Protein AF-A0A2Z3HXK9-F1 (afdb_monomer_lite)

Sequence (168 aa):
MFNKDVFPFLAKKRVSDITETDIRFILKKIMKDRGTNRISVRIHKDIIQLFKWAEERQPWRKLLIGGNPAKVVDIRSIILSEYEDIYGISDRLLSDEEILELHNIYIKIITRQINDRQVMFKNCQEDAKSKRNCNNSLVLANGENGDWTPHDLRRTGATLMQNLKLTR

Secondary structure (DSSP, 8-state):
-HHHHTHHHHTTS-GGG--HHHHHHHHHHHHHHH--HHHHHHHHHHHHHHHHHHHHSTTGGGT-TT--GGGS--GGGTS-TT---SS-----PPPHHHHHHHHHHHHHHHHHHHHTT-GGGS--SS-TT--S----TT--GGGTT-PPPHHHHHHHHHHHHHHTT---

Foldseek 3Di:
DCVVQPCVQPVPDDLLPDALVSLLVSLLVCCVVPVDLQVSLVVLVVLQVVQVVLCVDPPSVVSQPVGRRSVPDDSCVRHDVPPPPSVPDDPDDDDPVNVVVVVVVVQVVVQVLQCQLCVVLDPDDDDPPDPDNRHPNVQDPVQPPHGDHPVNVVVVVVVVCVVVVVPD

Structure (mmCIF, N/CA/C/O backbone):
data_AF-A0A2Z3HXK9-F1
#
_entry.id   AF-A0A2Z3HXK9-F1
#
loop_
_atom_site.group_PDB
_atom_site.id
_atom_site.type_symbol
_atom_site.label_atom_id
_atom_site.label_alt_id
_atom_site.label_comp_id
_atom_site.label_asym_id
_atom_site.label_entity_id
_atom_site.label_seq_id
_atom_site.pdbx_PDB_ins_code
_atom_site.Cartn_x
_atom_site.Cartn_y
_atom_site.Cartn_z
_atom_site.occupancy
_atom_site.B_iso_or_equiv
_atom_site.auth_seq_id
_atom_site.auth_comp_id
_atom_site.auth_asym_id
_atom_site.auth_atom_id
_atom_site.pdbx_PDB_model_num
ATOM 1 N N . MET A 1 1 ? 1.622 -1.880 9.231 1.00 73.94 1 MET A N 1
ATOM 2 C CA . MET A 1 1 ? 0.878 -0.927 10.087 1.00 73.94 1 MET A CA 1
ATOM 3 C C . MET A 1 1 ? -0.098 -1.681 10.987 1.00 73.94 1 MET A C 1
ATOM 5 O O . MET A 1 1 ? 0.169 -1.765 12.172 1.00 73.94 1 MET A O 1
ATOM 9 N N . PHE A 1 2 ? -1.107 -2.379 10.449 1.00 83.56 2 PHE A N 1
ATOM 10 C CA . PHE A 1 2 ? -2.091 -3.134 11.253 1.00 83.56 2 PHE A CA 1
ATOM 11 C C . PHE A 1 2 ? -1.502 -4.148 12.244 1.00 83.56 2 PHE A C 1
ATOM 13 O O . PHE A 1 2 ? -1.841 -4.090 13.421 1.00 83.56 2 PHE A O 1
ATOM 20 N N . ASN A 1 3 ? -0.568 -5.006 11.814 1.00 88.38 3 ASN A N 1
ATOM 21 C CA . ASN A 1 3 ? 0.087 -5.978 12.707 1.00 88.38 3 ASN A CA 1
ATOM 22 C C . ASN A 1 3 ? 0.775 -5.334 13.918 1.00 88.38 3 ASN A C 1
ATOM 24 O O . ASN A 1 3 ? 0.853 -5.947 14.975 1.00 88.38 3 ASN A O 1
ATOM 28 N N . LYS A 1 4 ? 1.294 -4.114 13.754 1.00 85.94 4 LYS A N 1
ATOM 29 C CA . LYS A 1 4 ? 2.039 -3.410 14.800 1.00 85.94 4 LYS A CA 1
ATOM 30 C C . LYS A 1 4 ? 1.129 -2.541 15.667 1.00 85.94 4 LYS A C 1
ATOM 32 O O . LYS A 1 4 ? 1.363 -2.438 16.862 1.00 85.94 4 LYS A O 1
ATOM 37 N N . ASP A 1 5 ? 0.119 -1.923 15.060 1.00 85.44 5 ASP A N 1
ATOM 38 C CA . ASP A 1 5 ? -0.616 -0.814 15.672 1.00 85.44 5 ASP A CA 1
ATOM 39 C C . ASP A 1 5 ? -2.077 -1.150 16.004 1.00 85.44 5 ASP A C 1
ATOM 41 O O . ASP A 1 5 ? -2.628 -0.593 16.945 1.00 85.44 5 ASP A O 1
ATOM 45 N N . VAL A 1 6 ? -2.710 -2.071 15.271 1.00 86.94 6 VAL A N 1
ATOM 46 C CA . VAL A 1 6 ? -4.154 -2.351 15.381 1.00 86.94 6 VAL A CA 1
ATOM 47 C C . VAL A 1 6 ? -4.415 -3.724 16.003 1.00 86.94 6 VAL A C 1
ATOM 49 O O . VAL A 1 6 ? -5.127 -3.842 17.000 1.00 86.94 6 VAL A O 1
ATOM 52 N N . PHE A 1 7 ? -3.815 -4.779 15.450 1.00 89.62 7 PHE A N 1
ATOM 53 C CA . PHE A 1 7 ? -4.054 -6.154 15.896 1.00 89.62 7 PHE A CA 1
ATOM 54 C C . PHE A 1 7 ? -3.631 -6.453 17.335 1.00 89.62 7 PHE A C 1
ATOM 56 O O . PHE A 1 7 ? -4.377 -7.180 17.989 1.00 89.62 7 PHE A O 1
ATOM 63 N N . PRO A 1 8 ? -2.550 -5.876 17.896 1.00 90.06 8 PRO A N 1
ATOM 64 C CA . PRO A 1 8 ? -2.214 -6.106 19.301 1.00 90.06 8 PRO A CA 1
ATOM 65 C C . PRO A 1 8 ? -3.340 -5.741 20.282 1.00 90.06 8 PRO A C 1
ATOM 67 O O . PRO A 1 8 ? -3.366 -6.267 21.393 1.00 90.06 8 PRO A O 1
ATOM 70 N N . PHE A 1 9 ? -4.281 -4.881 19.871 1.00 84.69 9 PHE A N 1
ATOM 71 C CA . PHE A 1 9 ? -5.406 -4.432 20.693 1.00 84.69 9 PHE A CA 1
ATOM 72 C C . PHE A 1 9 ? -6.735 -5.067 20.276 1.00 84.69 9 PHE A C 1
ATOM 74 O O . PHE A 1 9 ? -7.485 -5.526 21.134 1.00 84.69 9 PHE A O 1
ATOM 81 N N . LEU A 1 10 ? -7.029 -5.129 18.971 1.00 84.62 10 LEU A N 1
ATOM 82 C CA . LEU A 1 10 ? -8.330 -5.612 18.489 1.00 84.62 10 LEU A CA 1
ATOM 83 C C . LEU A 1 10 ? -8.405 -7.128 18.302 1.00 84.62 10 LEU A C 1
ATOM 85 O O . LEU A 1 10 ? -9.501 -7.670 18.358 1.00 84.62 10 LEU A O 1
ATOM 89 N N . ALA A 1 11 ? -7.285 -7.836 18.114 1.00 84.31 11 ALA A N 1
ATOM 90 C CA . ALA A 1 11 ? -7.325 -9.254 17.730 1.00 84.31 11 ALA A CA 1
ATOM 91 C C . ALA A 1 11 ? -7.956 -10.174 18.788 1.00 84.31 11 ALA A C 1
ATOM 93 O O . ALA A 1 11 ? -8.377 -11.281 18.466 1.00 84.31 11 ALA A O 1
ATOM 94 N N . LYS A 1 12 ? -8.026 -9.729 20.049 1.00 86.88 12 LYS A N 1
ATOM 95 C CA . LYS A 1 12 ? -8.648 -10.483 21.148 1.00 86.88 12 LYS A CA 1
ATOM 96 C C . LYS A 1 12 ? -10.136 -10.174 21.336 1.00 86.88 12 LYS A C 1
ATOM 98 O O . LYS A 1 12 ? -10.790 -10.854 22.121 1.00 86.88 12 LYS A O 1
ATOM 103 N N . LYS A 1 13 ? -10.665 -9.153 20.658 1.00 89.12 13 LYS A N 1
ATOM 104 C CA . LYS A 1 13 ? -12.071 -8.753 20.751 1.00 89.12 13 LYS A CA 1
ATOM 105 C C . LYS A 1 13 ? -12.872 -9.344 19.600 1.00 89.12 13 LYS A C 1
ATOM 107 O O . LYS A 1 13 ? -12.392 -9.435 18.471 1.00 89.12 13 LYS A O 1
ATOM 112 N N . ARG A 1 14 ? -14.117 -9.729 19.882 1.00 88.38 14 ARG A N 1
ATOM 113 C CA . ARG A 1 14 ? -15.062 -10.095 18.825 1.00 88.38 14 ARG A CA 1
ATOM 114 C C . ARG A 1 14 ? -15.423 -8.847 18.036 1.00 88.38 14 ARG A C 1
ATOM 116 O O . ARG A 1 14 ? -15.531 -7.768 18.606 1.00 88.38 14 ARG A O 1
ATOM 123 N N . VAL A 1 15 ? -15.667 -9.014 16.740 1.00 87.75 15 VAL A N 1
ATOM 124 C CA . VAL A 1 15 ? -16.023 -7.908 15.835 1.00 87.75 15 VAL A CA 1
ATOM 125 C C . VAL A 1 15 ? -17.269 -7.147 16.311 1.00 87.75 15 VAL A C 1
ATOM 127 O O . VAL A 1 15 ? -17.314 -5.932 16.166 1.00 87.75 15 VAL A O 1
ATOM 130 N N . SER A 1 16 ? -18.235 -7.841 16.926 1.00 88.06 16 SER A N 1
ATOM 131 C CA . SER A 1 16 ? -19.451 -7.251 17.512 1.00 88.06 16 SER A CA 1
ATOM 132 C C . SER A 1 16 ? -19.192 -6.328 18.701 1.00 88.06 16 SER A C 1
ATOM 134 O O . SER A 1 16 ? -20.001 -5.451 18.980 1.00 88.06 16 SER A O 1
ATOM 136 N N . ASP A 1 17 ? -18.076 -6.531 19.401 1.00 90.50 17 ASP A N 1
ATOM 137 C CA . ASP A 1 17 ? -17.788 -5.883 20.683 1.00 90.50 17 ASP A CA 1
ATOM 138 C C . ASP A 1 17 ? -16.798 -4.720 20.510 1.00 90.50 17 ASP A C 1
ATOM 140 O O . ASP A 1 17 ? -16.367 -4.107 21.488 1.00 90.50 17 ASP A O 1
ATOM 144 N N . ILE A 1 18 ? -16.381 -4.440 19.269 1.00 91.75 18 ILE A N 1
ATOM 145 C CA . ILE A 1 18 ? -15.465 -3.343 18.966 1.00 91.75 18 ILE A CA 1
ATOM 146 C C . ILE A 1 18 ? -16.254 -2.041 18.972 1.00 91.75 18 ILE A C 1
ATOM 148 O O . ILE A 1 18 ? -17.186 -1.850 18.193 1.00 91.75 18 ILE A O 1
ATOM 152 N N . THR A 1 19 ? -15.833 -1.125 19.836 1.00 92.56 19 THR A N 1
ATOM 153 C CA . THR A 1 19 ? -16.496 0.164 20.032 1.00 92.56 19 THR A CA 1
ATOM 154 C C . THR A 1 19 ? -15.669 1.318 19.478 1.00 92.56 19 THR A C 1
ATOM 156 O O . THR A 1 19 ? -14.466 1.207 19.234 1.00 92.56 19 THR A O 1
ATOM 159 N N . GLU A 1 20 ? -16.308 2.475 19.332 1.00 92.56 20 GLU A N 1
ATOM 160 C CA . GLU A 1 20 ? -15.639 3.734 18.999 1.00 92.56 20 GLU A CA 1
ATOM 161 C C . GLU A 1 20 ? -14.488 4.055 19.974 1.00 92.56 20 GLU A C 1
ATOM 163 O O . GLU A 1 20 ? -13.416 4.511 19.567 1.00 92.56 20 GLU A O 1
ATOM 168 N N . THR A 1 21 ? -14.677 3.769 21.265 1.00 93.12 21 THR A N 1
ATOM 169 C CA . THR A 1 21 ? -13.677 3.992 22.318 1.00 93.12 21 THR A CA 1
ATOM 170 C C . THR A 1 21 ? -12.406 3.184 22.079 1.00 93.12 21 THR A C 1
ATOM 172 O O . THR A 1 21 ? -11.306 3.705 22.270 1.00 93.12 21 THR A O 1
ATOM 175 N N . ASP A 1 22 ? -12.539 1.946 21.598 1.00 92.69 22 ASP A N 1
ATOM 176 C CA . ASP A 1 22 ? -11.397 1.089 21.263 1.00 92.69 22 ASP A CA 1
ATOM 177 C C . ASP A 1 22 ? -10.578 1.675 20.110 1.00 92.69 22 ASP A C 1
ATOM 179 O O . ASP A 1 22 ? -9.347 1.726 20.159 1.00 92.69 22 ASP A O 1
ATOM 183 N N . ILE A 1 23 ? -11.267 2.178 19.085 1.00 93.38 23 ILE A N 1
ATOM 184 C CA . ILE A 1 23 ? -10.634 2.789 17.914 1.00 93.38 23 ILE A CA 1
ATOM 185 C C . ILE A 1 23 ? -9.946 4.097 18.313 1.00 93.38 23 ILE A C 1
ATOM 187 O O . ILE A 1 23 ? -8.782 4.315 17.970 1.00 93.38 23 ILE A O 1
ATOM 191 N N . ARG A 1 24 ? -10.615 4.942 19.108 1.00 94.25 24 ARG A N 1
ATOM 192 C CA . ARG A 1 24 ? -10.032 6.175 19.654 1.00 94.25 24 ARG A CA 1
ATOM 193 C C . ARG A 1 24 ? -8.787 5.883 20.493 1.00 94.25 24 ARG A C 1
ATOM 195 O O . ARG A 1 24 ? -7.806 6.616 20.379 1.00 94.25 24 ARG A O 1
ATOM 202 N N . PHE A 1 25 ? -8.799 4.829 21.309 1.00 93.19 25 PHE A N 1
ATOM 203 C CA . PHE A 1 25 ? -7.643 4.423 22.111 1.00 93.19 25 PHE A CA 1
ATOM 204 C C . PHE A 1 25 ? -6.433 4.078 21.235 1.00 93.19 25 PHE A C 1
ATOM 206 O O . PHE A 1 25 ? -5.337 4.584 21.479 1.00 93.19 25 PHE A O 1
ATOM 213 N N . ILE A 1 26 ? -6.634 3.281 20.182 1.00 92.00 26 ILE A N 1
ATOM 214 C CA . ILE A 1 26 ? -5.570 2.894 19.243 1.00 92.00 26 ILE A CA 1
ATOM 215 C C . ILE A 1 26 ? -4.968 4.127 18.566 1.00 92.00 26 ILE A C 1
ATOM 217 O O . ILE A 1 26 ? -3.750 4.294 18.560 1.00 92.00 26 ILE A O 1
ATOM 221 N N . LEU A 1 27 ? -5.812 5.021 18.048 1.00 92.00 27 LEU A N 1
ATOM 222 C CA . LEU A 1 27 ? -5.364 6.232 17.357 1.00 92.00 27 LEU A CA 1
ATOM 223 C C . LEU A 1 27 ? -4.606 7.182 18.295 1.00 92.00 27 LEU A C 1
ATOM 225 O O . LEU A 1 27 ? -3.521 7.644 17.946 1.00 92.00 27 LEU A O 1
ATOM 229 N N . LYS A 1 28 ? -5.109 7.410 19.516 1.00 91.19 28 LYS A N 1
ATOM 230 C CA . LYS A 1 28 ? -4.404 8.207 20.536 1.00 91.19 28 LYS A CA 1
ATOM 231 C C . LYS A 1 28 ? -3.061 7.591 20.919 1.00 91.19 28 LYS A C 1
ATOM 233 O O . LYS A 1 28 ? -2.087 8.315 21.104 1.00 91.19 28 LYS A O 1
ATOM 238 N N . LYS A 1 29 ? -2.987 6.263 21.014 1.00 90.31 29 LYS A N 1
ATOM 239 C CA . LYS A 1 29 ? -1.737 5.565 21.315 1.00 90.31 29 LYS A CA 1
ATOM 240 C C . LYS A 1 29 ? -0.715 5.716 20.192 1.00 90.31 29 LYS A C 1
ATOM 242 O O . LYS A 1 29 ? 0.430 6.034 20.474 1.00 90.31 29 LYS A O 1
ATOM 247 N N . ILE A 1 30 ? -1.124 5.570 18.932 1.00 88.62 30 ILE A N 1
ATOM 248 C CA . ILE A 1 30 ? -0.244 5.817 17.777 1.00 88.62 30 ILE A CA 1
ATOM 249 C C . ILE A 1 30 ? 0.297 7.247 17.815 1.00 88.62 30 ILE A C 1
ATOM 251 O O . ILE A 1 30 ? 1.487 7.458 17.570 1.00 88.62 30 ILE A O 1
ATOM 255 N N . MET A 1 31 ? -0.556 8.215 18.164 1.00 87.38 31 MET A N 1
ATOM 256 C CA . MET A 1 31 ? -0.121 9.599 18.305 1.00 87.38 31 MET A CA 1
ATOM 257 C C . MET A 1 31 ? 0.891 9.780 19.428 1.00 87.38 31 MET A C 1
ATOM 259 O O . MET A 1 31 ? 1.917 10.416 19.210 1.00 87.38 31 MET A O 1
ATOM 263 N N . LYS A 1 32 ? 0.655 9.167 20.588 1.00 86.56 32 LYS A N 1
ATOM 264 C CA . LYS A 1 32 ? 1.575 9.220 21.726 1.00 86.56 32 LYS A CA 1
ATOM 265 C C . LYS A 1 32 ? 2.916 8.537 21.441 1.00 86.56 32 LYS A C 1
ATOM 267 O O . LYS A 1 32 ? 3.956 9.082 21.785 1.00 86.56 32 LYS A O 1
ATOM 272 N N . ASP A 1 33 ? 2.894 7.360 20.821 1.00 85.88 33 ASP A N 1
ATOM 273 C CA . ASP A 1 33 ? 4.081 6.517 20.659 1.00 85.88 33 ASP A CA 1
ATOM 274 C C . ASP A 1 33 ? 4.959 6.958 19.475 1.00 85.88 33 ASP A C 1
ATOM 276 O O . ASP A 1 33 ? 6.158 6.682 19.464 1.00 85.88 33 ASP A O 1
ATOM 280 N N . ARG A 1 34 ? 4.379 7.596 18.445 1.00 81.00 34 ARG A N 1
ATOM 281 C CA . ARG A 1 34 ? 5.096 7.945 17.201 1.00 81.00 34 ARG A CA 1
ATOM 282 C C . ARG A 1 34 ? 4.993 9.403 16.766 1.00 81.00 34 ARG A C 1
ATOM 284 O O . ARG A 1 34 ? 5.713 9.791 15.851 1.00 81.00 34 ARG A O 1
ATOM 291 N N . GLY A 1 35 ? 4.060 10.182 17.309 1.00 76.25 35 GLY A N 1
ATOM 292 C CA . GLY A 1 35 ? 3.876 11.592 16.946 1.00 76.25 35 GLY A CA 1
ATOM 293 C C . GLY A 1 35 ? 3.490 11.853 15.484 1.00 76.25 35 GLY A C 1
ATOM 294 O O . GLY A 1 35 ? 3.582 12.983 15.025 1.00 76.25 35 GLY A O 1
ATOM 295 N N . THR A 1 36 ? 3.076 10.840 14.710 1.00 80.44 36 THR A N 1
ATOM 296 C CA . THR A 1 36 ? 2.824 11.007 13.266 1.00 80.44 36 THR A CA 1
ATOM 297 C C . THR A 1 36 ? 1.332 11.109 12.925 1.00 80.44 36 THR A C 1
ATOM 299 O O . THR A 1 36 ? 0.654 10.085 12.803 1.00 80.44 36 THR A O 1
ATOM 302 N N . ASN A 1 37 ? 0.831 12.325 12.671 1.00 85.12 37 ASN A N 1
ATOM 303 C CA . ASN A 1 37 ? -0.574 12.569 12.294 1.00 85.12 37 ASN A CA 1
ATOM 304 C C . ASN A 1 37 ? -0.990 11.772 11.044 1.00 85.12 37 ASN A C 1
ATOM 306 O O . ASN A 1 37 ? -2.034 11.120 11.032 1.00 85.12 37 ASN A O 1
ATOM 310 N N . ARG A 1 38 ? -0.120 11.718 10.024 1.00 83.06 38 ARG A N 1
ATOM 311 C CA . ARG A 1 38 ? -0.368 10.985 8.769 1.00 83.06 38 ARG A CA 1
ATOM 312 C C . ARG A 1 38 ? -0.655 9.498 8.981 1.00 83.06 38 ARG A C 1
ATOM 314 O O . ARG A 1 38 ? -1.495 8.923 8.289 1.00 83.06 38 ARG A O 1
ATOM 321 N N . ILE A 1 39 ? 0.052 8.865 9.919 1.00 86.38 39 ILE A N 1
ATOM 322 C CA . ILE A 1 39 ? -0.130 7.440 10.223 1.00 86.38 39 ILE A CA 1
ATOM 323 C C . ILE A 1 39 ? -1.491 7.228 10.882 1.00 86.38 39 ILE A C 1
ATOM 325 O O . ILE A 1 39 ? -2.215 6.323 10.472 1.00 86.38 39 ILE A O 1
ATOM 329 N N . SER A 1 40 ? -1.860 8.075 11.844 1.00 88.31 40 SER A N 1
ATOM 330 C CA . SER A 1 40 ? -3.158 8.012 12.523 1.00 88.31 40 SER A CA 1
ATOM 331 C C . SER A 1 40 ? -4.319 8.214 11.550 1.00 88.31 40 SER A C 1
ATOM 333 O O . SER A 1 40 ? -5.250 7.412 11.541 1.00 88.31 40 SER A O 1
ATOM 335 N N . VAL A 1 41 ? -4.229 9.207 10.658 1.00 88.88 41 VAL A N 1
ATOM 336 C CA . VAL A 1 41 ? -5.233 9.448 9.607 1.00 88.88 41 VAL A CA 1
ATOM 337 C C . VAL A 1 41 ? -5.343 8.254 8.657 1.00 88.88 41 VAL A C 1
ATOM 339 O O . VAL A 1 41 ? -6.449 7.821 8.334 1.00 88.88 41 VAL A O 1
ATOM 342 N N . ARG A 1 42 ? -4.212 7.684 8.219 1.00 89.56 42 ARG A N 1
ATOM 343 C CA . ARG A 1 42 ? -4.214 6.508 7.339 1.00 89.56 42 ARG A CA 1
ATOM 344 C C . ARG A 1 42 ? -4.815 5.285 8.033 1.00 89.56 42 ARG A C 1
ATOM 346 O O . ARG A 1 42 ? -5.687 4.654 7.452 1.00 89.56 42 ARG A O 1
ATOM 353 N N . ILE A 1 43 ? -4.411 4.985 9.272 1.00 91.06 43 ILE A N 1
ATOM 354 C CA . ILE A 1 43 ? -4.985 3.870 10.043 1.00 91.06 43 ILE A CA 1
ATOM 355 C C . ILE A 1 43 ? -6.488 4.059 10.216 1.00 91.06 43 ILE A C 1
ATOM 357 O O . ILE A 1 43 ? -7.237 3.109 10.022 1.00 91.06 43 ILE A O 1
ATOM 361 N N . HIS A 1 44 ? -6.949 5.262 10.556 1.00 92.50 44 HIS A N 1
ATOM 362 C CA . HIS A 1 44 ? -8.378 5.526 10.712 1.00 92.50 44 HIS A CA 1
ATOM 363 C C . HIS A 1 44 ? -9.152 5.262 9.416 1.00 92.50 44 HIS A C 1
ATOM 365 O O . HIS A 1 44 ? -10.140 4.528 9.447 1.00 92.50 44 HIS A O 1
ATOM 371 N N . LYS A 1 45 ? -8.655 5.754 8.271 1.00 91.88 45 LYS A N 1
ATOM 372 C CA . LYS A 1 45 ? -9.226 5.466 6.942 1.00 91.88 45 LYS A CA 1
ATOM 373 C C . LYS A 1 45 ? -9.252 3.965 6.638 1.00 91.88 45 LYS A C 1
ATOM 375 O O . LYS A 1 45 ? -10.279 3.452 6.197 1.00 91.88 45 LYS A O 1
ATOM 380 N N . ASP A 1 46 ? -8.167 3.252 6.922 1.00 92.94 46 ASP A N 1
ATOM 381 C CA . ASP A 1 46 ? -8.085 1.809 6.697 1.00 92.94 46 ASP A CA 1
ATOM 382 C C . ASP A 1 46 ? -9.059 1.029 7.602 1.00 92.94 46 ASP A C 1
ATOM 384 O O . ASP A 1 46 ? -9.696 0.080 7.148 1.00 92.94 46 ASP A O 1
ATOM 388 N N . ILE A 1 47 ? -9.222 1.431 8.870 1.00 93.56 47 ILE A N 1
ATOM 389 C CA . ILE A 1 47 ? -10.190 0.823 9.799 1.00 93.56 47 ILE A CA 1
ATOM 390 C C . ILE A 1 47 ? -11.623 1.091 9.313 1.00 93.56 47 ILE A C 1
ATOM 392 O O . ILE A 1 47 ? -12.438 0.168 9.301 1.00 93.56 47 ILE A O 1
ATOM 396 N N . ILE A 1 48 ? -11.935 2.309 8.851 1.00 94.25 48 ILE A N 1
ATOM 397 C CA . ILE A 1 48 ? -13.236 2.608 8.230 1.00 94.25 48 ILE A CA 1
ATOM 398 C C . ILE A 1 48 ? -13.479 1.668 7.052 1.00 94.25 48 ILE A C 1
ATOM 400 O O . ILE A 1 48 ? -14.552 1.069 6.970 1.00 94.25 48 ILE A O 1
ATOM 404 N N . GLN A 1 49 ? -12.497 1.512 6.165 1.00 93.56 49 GLN A N 1
ATOM 405 C CA . GLN A 1 49 ? -12.619 0.657 4.990 1.00 93.56 49 GLN A CA 1
ATOM 406 C C . GLN A 1 49 ? -12.788 -0.823 5.367 1.00 93.56 49 GLN A C 1
ATOM 408 O O . GLN A 1 49 ? -13.609 -1.516 4.764 1.00 93.56 49 GLN A O 1
ATOM 413 N N . LEU A 1 50 ? -12.071 -1.296 6.390 1.00 92.69 50 LEU A N 1
ATOM 414 C CA . LEU A 1 50 ? -12.190 -2.652 6.926 1.00 92.69 50 LEU A CA 1
ATOM 415 C C . LEU A 1 50 ? -13.615 -2.937 7.417 1.00 92.69 50 LEU A C 1
ATOM 417 O O . LEU A 1 50 ? -14.232 -3.919 7.004 1.00 92.69 50 LEU A O 1
ATOM 421 N N . PHE A 1 51 ? -14.160 -2.068 8.268 1.00 93.19 51 PHE A N 1
ATOM 422 C CA . PHE A 1 51 ? -15.514 -2.250 8.786 1.00 93.19 51 PHE A CA 1
ATOM 423 C C . PHE A 1 51 ? -16.581 -2.013 7.717 1.00 93.19 51 PHE A C 1
ATOM 425 O O . PHE A 1 51 ? -17.595 -2.698 7.734 1.00 93.19 51 PHE A O 1
ATOM 432 N N . LYS A 1 52 ? -16.347 -1.130 6.737 1.00 93.88 52 LYS A N 1
ATOM 433 C CA . LYS A 1 52 ? -17.233 -0.980 5.572 1.00 93.88 52 LYS A CA 1
ATOM 434 C C . LYS A 1 52 ? -17.331 -2.287 4.782 1.00 93.88 52 LYS A C 1
ATOM 436 O O . LYS A 1 52 ? -18.425 -2.729 4.450 1.00 93.88 52 LYS A O 1
ATOM 441 N N . TRP A 1 53 ? -16.200 -2.944 4.528 1.00 93.50 53 TRP A N 1
ATOM 442 C CA . TRP A 1 53 ? -16.195 -4.252 3.870 1.00 93.50 53 TRP A CA 1
ATOM 443 C C . TRP A 1 53 ? -16.994 -5.296 4.668 1.00 93.50 53 TRP A C 1
ATOM 445 O O . TRP A 1 53 ? -17.721 -6.096 4.073 1.00 93.50 53 TRP A O 1
ATOM 455 N N . ALA A 1 54 ? -16.891 -5.261 6.002 1.00 91.88 54 ALA A N 1
ATOM 456 C CA . ALA A 1 54 ? -17.616 -6.149 6.907 1.00 91.88 54 ALA A CA 1
ATOM 457 C C . ALA A 1 54 ? -19.129 -5.854 6.970 1.00 91.88 54 ALA A C 1
ATOM 459 O O . ALA A 1 54 ? -19.922 -6.791 7.020 1.00 91.88 54 ALA A O 1
ATOM 460 N N . GLU A 1 55 ? -19.545 -4.584 6.903 1.00 92.50 55 GLU A N 1
ATOM 461 C CA . GLU A 1 55 ? -20.958 -4.176 6.801 1.00 92.50 55 GLU A CA 1
ATOM 462 C C . GLU A 1 55 ? -21.628 -4.750 5.541 1.00 92.50 55 GLU A C 1
ATOM 464 O O . GLU A 1 55 ? -22.813 -5.081 5.546 1.00 92.50 55 GLU A O 1
ATOM 469 N N . GLU A 1 56 ? -20.883 -4.891 4.447 1.00 92.00 56 GLU A N 1
ATOM 470 C CA . GLU A 1 56 ? -21.426 -5.322 3.157 1.00 92.00 56 GLU A CA 1
ATOM 471 C C . GLU A 1 56 ? -21.546 -6.851 3.019 1.00 92.00 56 GLU A C 1
ATOM 473 O O . GLU A 1 56 ? -22.321 -7.324 2.185 1.00 92.00 56 GLU A O 1
ATOM 478 N N . ARG A 1 57 ? -20.813 -7.644 3.817 1.00 92.44 57 ARG A N 1
ATOM 479 C CA . ARG A 1 57 ? -20.610 -9.088 3.574 1.00 92.44 57 ARG A CA 1
ATOM 480 C C . ARG A 1 57 ? -20.983 -9.977 4.760 1.00 92.44 57 ARG A C 1
ATOM 482 O O . ARG A 1 57 ? -20.702 -9.678 5.916 1.00 92.44 57 ARG A O 1
ATOM 489 N N . GLN A 1 58 ? -21.590 -11.125 4.465 1.00 87.50 58 GLN A N 1
ATOM 490 C CA . GLN A 1 58 ? -21.831 -12.188 5.450 1.00 87.50 58 GLN A CA 1
ATOM 491 C C . GLN A 1 58 ? -20.523 -12.955 5.757 1.00 87.50 58 GLN A C 1
ATOM 493 O O . GLN A 1 58 ? -19.673 -13.047 4.872 1.00 87.50 58 GLN A O 1
ATOM 498 N N . PRO A 1 59 ? -20.339 -13.515 6.973 1.00 89.06 59 PRO A N 1
ATOM 499 C CA . PRO A 1 59 ? -21.261 -13.487 8.117 1.00 89.06 59 PRO A CA 1
ATOM 500 C C . PRO A 1 59 ? -21.190 -12.187 8.946 1.00 89.06 59 PRO A C 1
ATOM 502 O O . PRO A 1 59 ? -22.029 -11.969 9.819 1.00 89.06 59 PRO A O 1
ATOM 505 N N . TRP A 1 60 ? -20.215 -11.314 8.672 1.00 90.81 60 TRP A N 1
ATOM 506 C CA . TRP A 1 60 ? -19.867 -10.153 9.503 1.00 90.81 60 TRP A CA 1
ATOM 507 C C . TRP A 1 60 ? -20.959 -9.091 9.594 1.00 90.81 60 TRP A C 1
ATOM 509 O O . TRP A 1 60 ? -21.163 -8.520 10.662 1.00 90.81 60 TRP A O 1
ATOM 519 N N . ARG A 1 61 ? -21.723 -8.888 8.519 1.00 89.25 61 ARG A N 1
ATOM 520 C CA . ARG A 1 61 ? -22.849 -7.949 8.484 1.00 89.25 61 ARG A CA 1
ATOM 521 C C . ARG A 1 61 ? -23.842 -8.152 9.631 1.00 89.25 61 ARG A C 1
ATOM 523 O O . ARG A 1 61 ? -24.352 -7.177 10.165 1.00 89.25 61 ARG A O 1
ATOM 530 N N . LYS A 1 62 ? -24.102 -9.402 10.036 1.00 89.94 62 LYS A N 1
ATOM 531 C CA . LYS A 1 62 ? -25.017 -9.715 11.152 1.00 89.94 62 LYS A CA 1
ATOM 532 C C . LYS A 1 62 ? -24.454 -9.327 12.521 1.00 89.94 62 LYS A C 1
ATOM 534 O O . LYS A 1 62 ? -25.221 -9.157 13.457 1.00 89.94 62 LYS A O 1
ATOM 539 N N . LEU A 1 63 ? -23.133 -9.214 12.638 1.00 89.62 63 LEU A N 1
ATOM 540 C CA . LEU A 1 63 ? -22.440 -8.878 13.882 1.00 89.62 63 LEU A CA 1
ATOM 541 C C . LEU A 1 63 ? -22.290 -7.363 14.073 1.00 89.62 63 LEU A C 1
ATOM 543 O O . LEU A 1 63 ? -22.082 -6.914 15.193 1.00 89.62 63 LEU A O 1
ATOM 547 N N . LEU A 1 64 ? -22.423 -6.578 13.000 1.00 88.38 64 LEU A N 1
ATOM 548 C CA . LEU A 1 64 ? -22.293 -5.117 12.997 1.00 88.38 64 LEU A CA 1
ATOM 549 C C . LEU A 1 64 ? -23.663 -4.431 12.936 1.00 88.38 64 LEU A C 1
ATOM 551 O O . LEU A 1 64 ? -23.921 -3.602 12.067 1.00 88.38 64 LEU A O 1
ATOM 555 N N . ILE A 1 65 ? -24.558 -4.781 13.864 1.00 82.31 65 ILE A N 1
ATOM 556 C CA . ILE A 1 65 ? -25.927 -4.232 13.910 1.00 82.31 65 ILE A CA 1
ATOM 557 C C . ILE A 1 65 ? -25.907 -2.711 14.118 1.00 82.31 65 ILE A C 1
ATOM 559 O O . ILE A 1 65 ? -26.680 -1.993 13.493 1.00 82.31 65 ILE A O 1
ATOM 563 N N . GLY A 1 66 ? -24.986 -2.217 14.951 1.00 82.69 66 GLY A N 1
ATOM 564 C CA . GLY A 1 66 ? -24.784 -0.783 15.187 1.00 82.69 66 GLY A CA 1
ATOM 565 C C . GLY A 1 66 ? -24.054 -0.047 14.056 1.00 82.69 66 GLY A C 1
ATOM 566 O O . GLY A 1 66 ? -23.773 1.141 14.194 1.00 82.69 66 GLY A O 1
ATOM 567 N N . GLY A 1 67 ? -23.729 -0.733 12.956 1.00 87.94 67 GLY A N 1
ATOM 568 C CA . GLY A 1 67 ? -22.914 -0.195 11.872 1.00 87.94 67 GLY A CA 1
ATOM 569 C C . GLY A 1 67 ? -21.428 -0.103 12.225 1.00 87.94 67 GLY A C 1
ATOM 570 O O . GLY A 1 67 ? -20.939 -0.708 13.177 1.00 87.94 67 GLY A O 1
ATOM 571 N N . ASN A 1 68 ? -20.686 0.629 11.403 1.00 91.81 68 ASN A N 1
ATOM 572 C CA . ASN A 1 68 ? -19.240 0.769 11.487 1.00 91.81 68 ASN A CA 1
ATOM 573 C C . ASN A 1 68 ? -18.824 1.704 12.643 1.00 91.81 68 ASN A C 1
ATOM 575 O O . ASN A 1 68 ? -18.984 2.924 12.517 1.00 91.81 68 ASN A O 1
ATOM 579 N N . PRO A 1 69 ? -18.193 1.179 13.713 1.00 92.44 69 PRO A N 1
ATOM 580 C CA . PRO A 1 69 ? -17.788 1.978 14.873 1.00 92.44 69 PRO A CA 1
ATOM 581 C C . PRO A 1 69 ? -16.713 3.026 14.545 1.00 92.44 69 PRO A C 1
ATOM 583 O O . PRO A 1 69 ? -16.553 4.007 15.266 1.00 92.44 69 PRO A O 1
ATOM 586 N N . ALA A 1 70 ? -15.972 2.856 13.446 1.00 93.38 70 ALA A N 1
ATOM 587 C CA . ALA A 1 70 ? -14.907 3.769 13.043 1.00 93.38 70 ALA A CA 1
ATOM 588 C C . ALA A 1 70 ? -15.429 5.074 12.433 1.00 93.38 70 ALA A C 1
ATOM 590 O O . ALA A 1 70 ? -14.724 6.082 12.477 1.00 93.38 70 ALA A O 1
ATOM 591 N N . LYS A 1 71 ? -16.649 5.065 11.873 1.00 91.81 71 LYS A N 1
ATOM 592 C CA . LYS A 1 71 ? -17.277 6.258 11.277 1.00 91.81 71 LYS A CA 1
ATOM 593 C C . LYS A 1 71 ? -17.665 7.302 12.323 1.00 91.81 71 LYS A C 1
ATOM 595 O O . LYS A 1 71 ? -17.760 8.473 11.982 1.00 91.81 71 LYS A O 1
ATOM 600 N N . VAL A 1 72 ? -17.879 6.881 13.570 1.00 91.19 72 VAL A N 1
ATOM 601 C CA . VAL A 1 72 ? -18.264 7.776 14.672 1.00 91.19 72 VAL A CA 1
ATOM 602 C C . VAL A 1 72 ? -17.055 8.548 15.217 1.00 91.19 72 VAL A C 1
ATOM 604 O O . VAL A 1 72 ? -17.194 9.643 15.751 1.00 91.19 72 VAL A O 1
ATOM 607 N N . VAL A 1 73 ? -15.843 8.013 15.035 1.00 91.44 73 VAL A N 1
ATOM 608 C CA . VAL A 1 73 ? -14.613 8.661 15.502 1.00 91.44 73 V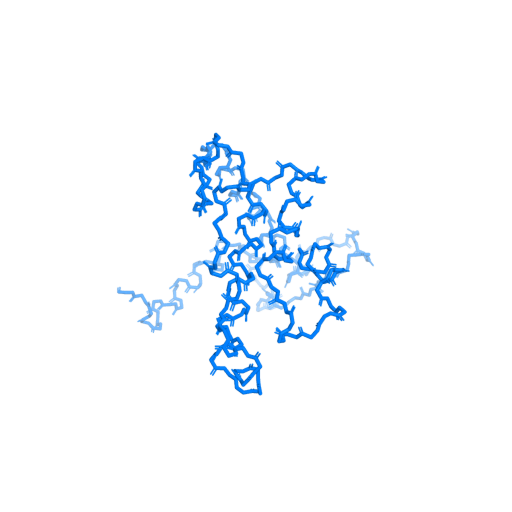AL A CA 1
ATOM 609 C C . VAL A 1 73 ? -14.295 9.889 14.648 1.00 91.44 73 VAL A C 1
ATOM 611 O O . VAL A 1 73 ? -13.902 9.757 13.487 1.00 91.44 73 VAL A O 1
ATOM 614 N N . ASP A 1 74 ? -14.352 11.076 15.253 1.00 89.44 74 ASP A N 1
ATOM 615 C CA . ASP A 1 74 ? -13.775 12.284 14.660 1.00 89.44 74 ASP A CA 1
ATOM 616 C C . ASP A 1 74 ? -12.249 12.300 14.832 1.00 89.44 74 ASP A C 1
ATOM 618 O O . ASP A 1 74 ? -11.717 12.563 15.916 1.00 89.44 74 ASP A O 1
ATOM 622 N N . ILE A 1 75 ? -11.536 12.031 13.737 1.00 87.12 75 ILE A N 1
ATOM 623 C CA . ILE A 1 75 ? -10.071 12.022 13.696 1.00 87.12 75 ILE A CA 1
ATOM 624 C C . ILE A 1 75 ? -9.460 13.386 14.032 1.00 87.12 75 ILE A C 1
ATOM 626 O O . ILE A 1 75 ? -8.363 13.421 14.591 1.00 87.12 75 ILE A O 1
ATOM 630 N N . ARG A 1 76 ? -10.163 14.497 13.757 1.00 85.06 76 ARG A N 1
ATOM 631 C CA . ARG A 1 76 ? -9.667 15.858 14.030 1.00 85.06 76 ARG A CA 1
ATOM 632 C C . ARG A 1 76 ? -9.476 16.111 15.517 1.00 85.06 76 ARG A C 1
ATOM 634 O O . ARG A 1 76 ? -8.558 16.817 15.898 1.00 85.06 76 ARG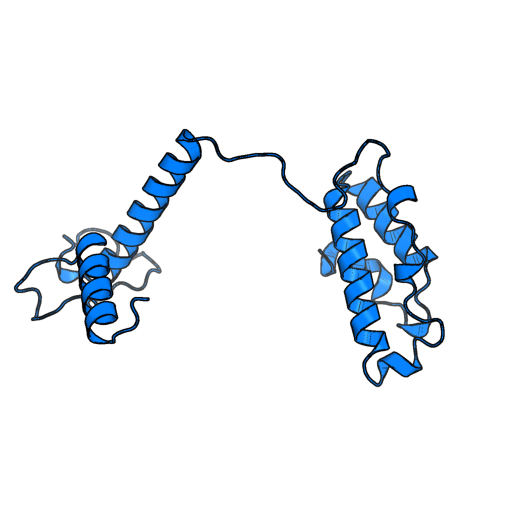 A O 1
ATOM 641 N N . SER A 1 77 ? -10.284 15.462 16.354 1.00 85.50 77 SER A N 1
ATOM 642 C CA . SER A 1 77 ? -10.148 15.523 17.814 1.00 85.50 77 SER A CA 1
ATOM 643 C C . SER A 1 77 ? -8.934 14.761 18.372 1.00 85.50 77 SER A C 1
ATOM 645 O O . SER A 1 77 ? -8.670 14.814 19.574 1.00 85.50 77 SER A O 1
ATOM 647 N N . ILE A 1 78 ? -8.230 13.992 17.532 1.00 84.50 78 ILE A N 1
ATOM 648 C CA . ILE A 1 78 ? -7.123 13.112 17.935 1.00 84.50 78 ILE A CA 1
ATOM 649 C C . ILE A 1 78 ? -5.778 13.599 17.386 1.00 84.50 78 ILE A C 1
ATOM 651 O O . ILE A 1 78 ? -4.760 13.427 18.056 1.00 84.50 78 ILE A O 1
ATOM 655 N N . ILE A 1 79 ? -5.761 14.161 16.177 1.00 83.25 79 ILE A N 1
ATOM 656 C CA . ILE A 1 79 ? -4.555 14.732 15.562 1.00 83.25 79 ILE A CA 1
ATOM 657 C C . ILE A 1 79 ? -4.253 16.126 16.123 1.00 83.25 79 ILE A C 1
ATOM 659 O O . ILE A 1 79 ? -5.129 16.785 16.678 1.00 83.25 79 ILE A O 1
ATOM 663 N N . LEU A 1 80 ? -3.007 16.573 15.969 1.00 74.31 80 LEU A N 1
ATOM 664 C CA . LEU A 1 80 ? -2.617 17.936 16.338 1.00 74.31 80 LEU A CA 1
ATOM 665 C C . LEU A 1 80 ? -3.329 18.971 15.450 1.00 74.31 80 LEU A C 1
ATOM 667 O O . LEU A 1 80 ? -3.487 18.750 14.248 1.00 74.31 80 LEU A O 1
ATOM 671 N N . SER A 1 81 ? -3.752 20.088 16.052 1.00 67.19 81 SER A N 1
ATOM 672 C CA . SER A 1 81 ? -4.589 21.111 15.403 1.00 67.19 81 SER A CA 1
ATOM 673 C C . SER A 1 81 ? -3.906 21.782 14.212 1.00 67.19 81 SER A C 1
ATOM 675 O O . SER A 1 81 ? -4.591 22.239 13.304 1.00 67.19 81 SER A O 1
ATOM 677 N N . GLU A 1 82 ? -2.576 21.840 14.204 1.00 68.19 82 GLU A N 1
ATOM 678 C CA . GLU A 1 82 ? -1.765 22.399 13.121 1.00 68.19 82 GLU A CA 1
ATOM 679 C C . GLU A 1 82 ? -1.634 21.474 11.894 1.00 68.19 82 GLU A C 1
ATOM 681 O O . GLU A 1 82 ? -0.989 21.830 10.911 1.00 68.19 82 GLU A O 1
ATOM 686 N N . TYR A 1 83 ? -2.217 20.269 11.924 1.00 67.62 83 TYR A N 1
ATOM 687 C CA . TYR A 1 83 ? -2.134 19.314 10.819 1.00 67.62 83 TYR A CA 1
ATOM 688 C C . TYR A 1 83 ? -3.290 19.478 9.828 1.00 67.62 83 TYR A C 1
ATOM 690 O O . TYR A 1 83 ? -4.312 18.794 9.911 1.00 67.62 83 TYR A O 1
ATOM 698 N N . GLU A 1 84 ? -3.108 20.376 8.862 1.00 65.12 84 GLU A N 1
ATOM 699 C CA . GLU A 1 84 ? -4.121 20.683 7.842 1.00 65.12 84 GLU A CA 1
ATOM 700 C C . GLU A 1 84 ? -4.272 19.572 6.783 1.00 65.12 84 GLU A C 1
ATOM 702 O O . GLU A 1 84 ? -5.374 19.320 6.285 1.00 65.12 84 GLU A O 1
ATOM 707 N N . ASP A 1 85 ? -3.200 18.828 6.483 1.00 67.31 85 ASP A N 1
ATOM 708 C CA . ASP A 1 85 ? -3.191 17.827 5.409 1.00 67.31 85 ASP A CA 1
ATOM 709 C C . ASP A 1 85 ? -3.718 16.439 5.840 1.00 67.31 85 ASP A C 1
ATOM 711 O O . ASP A 1 85 ? -3.012 15.430 5.920 1.00 67.31 85 ASP A O 1
ATOM 715 N N . ILE A 1 86 ? -5.027 16.356 6.078 1.00 65.44 86 ILE A N 1
ATOM 716 C CA . ILE A 1 86 ? -5.741 15.084 6.319 1.00 65.44 86 ILE A CA 1
ATOM 717 C C . ILE A 1 86 ? -5.895 14.273 5.007 1.00 65.44 86 ILE A C 1
ATOM 719 O O . ILE A 1 86 ? -6.198 13.068 5.011 1.00 65.44 86 ILE A O 1
ATOM 723 N N . TYR A 1 87 ? -5.678 14.905 3.852 1.00 64.50 87 TYR A N 1
ATOM 724 C CA . TYR A 1 87 ? -5.814 14.278 2.536 1.00 64.50 87 TYR A CA 1
ATOM 725 C C . TYR A 1 87 ? -4.530 13.577 2.072 1.00 64.50 87 TYR A C 1
ATOM 727 O O . TYR A 1 87 ? -4.608 12.683 1.228 1.00 64.50 87 TYR A O 1
ATOM 735 N N . GLY A 1 88 ? -3.397 13.836 2.726 1.00 63.47 88 GLY A N 1
ATOM 736 C CA . GLY A 1 88 ? -2.123 13.166 2.487 1.00 63.47 88 GLY A CA 1
ATOM 737 C C . GLY A 1 88 ? -1.389 13.689 1.255 1.00 63.47 88 GLY A C 1
ATOM 738 O O . GLY A 1 88 ? -0.603 12.923 0.676 1.00 63.47 88 GLY A O 1
ATOM 739 N N . ILE A 1 89 ? -1.677 14.931 0.863 1.00 64.25 89 ILE A N 1
ATOM 740 C CA . ILE A 1 89 ? -1.039 15.651 -0.230 1.00 64.25 89 ILE A CA 1
ATOM 741 C C . ILE A 1 89 ? 0.341 16.099 0.249 1.00 64.25 89 ILE A C 1
ATOM 743 O O . ILE A 1 89 ? 0.501 16.896 1.162 1.00 64.25 89 ILE A O 1
ATOM 747 N N . SER A 1 90 ? 1.372 15.540 -0.376 1.00 63.09 90 SER A N 1
ATOM 748 C CA . SER A 1 90 ? 2.726 16.033 -0.166 1.00 63.09 90 SER A CA 1
ATOM 749 C C . SER A 1 90 ? 2.910 17.285 -1.014 1.00 63.09 90 SER A C 1
ATOM 751 O O . SER A 1 90 ? 2.995 17.160 -2.231 1.00 63.09 90 SER A O 1
ATOM 753 N N . ASP A 1 91 ? 3.039 18.451 -0.386 1.00 69.81 91 ASP A N 1
ATOM 754 C CA . ASP A 1 91 ? 3.312 19.716 -1.092 1.00 69.81 91 ASP A CA 1
ATOM 755 C C . ASP A 1 91 ? 4.715 19.766 -1.718 1.00 69.81 91 ASP A C 1
ATOM 757 O O . ASP A 1 91 ? 5.024 20.640 -2.527 1.00 69.81 91 ASP A O 1
ATOM 761 N N . ARG A 1 92 ? 5.589 18.811 -1.369 1.00 83.38 92 ARG A N 1
ATOM 762 C CA . ARG A 1 92 ? 6.914 18.689 -1.980 1.00 83.38 92 ARG A CA 1
ATOM 763 C C . ARG A 1 92 ? 6.800 18.293 -3.453 1.00 83.38 92 ARG A C 1
ATOM 765 O O . ARG A 1 92 ? 6.526 17.134 -3.769 1.00 83.38 92 ARG A O 1
ATOM 772 N N . LEU A 1 93 ? 7.128 19.241 -4.321 1.00 85.31 93 LEU A N 1
ATOM 773 C CA . LEU A 1 93 ? 7.464 18.999 -5.719 1.00 85.31 93 LEU A CA 1
ATOM 774 C C . LEU A 1 93 ? 8.918 18.519 -5.82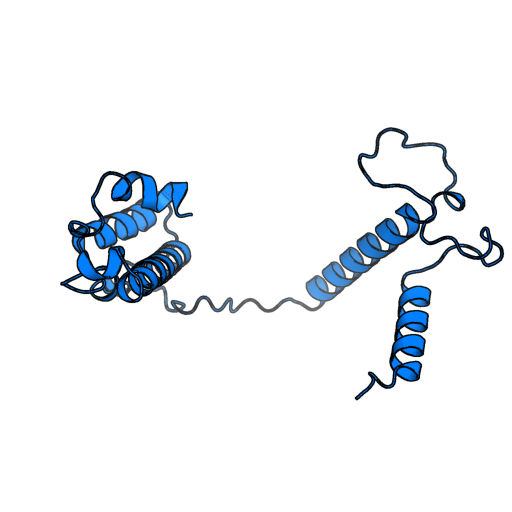6 1.00 85.31 93 LEU A C 1
ATOM 776 O O . LEU A 1 93 ? 9.763 18.919 -5.025 1.00 85.31 93 LEU A O 1
ATOM 780 N N . LEU A 1 94 ? 9.193 17.636 -6.788 1.00 90.75 94 LEU A N 1
ATOM 781 C CA . LEU A 1 94 ? 10.570 17.269 -7.121 1.00 90.75 94 LEU A CA 1
ATOM 782 C C . LEU A 1 94 ? 11.247 18.466 -7.783 1.00 90.75 94 LEU A C 1
ATOM 784 O O . LEU A 1 94 ? 10.642 19.103 -8.647 1.00 90.75 94 LEU A O 1
ATOM 788 N N . SER A 1 95 ? 12.482 18.759 -7.387 1.00 94.25 95 SER A N 1
ATOM 789 C CA . SER A 1 95 ? 13.290 19.737 -8.115 1.00 94.25 95 SER A CA 1
ATOM 790 C C . SER A 1 95 ? 13.751 19.162 -9.456 1.00 94.25 95 SER A C 1
ATOM 792 O O . SER A 1 95 ? 13.782 17.943 -9.648 1.00 94.25 95 SER A O 1
ATOM 794 N N . ASP A 1 96 ? 14.156 20.034 -10.377 1.00 96.81 96 ASP A N 1
ATOM 795 C CA . ASP A 1 96 ? 14.699 19.608 -11.672 1.00 96.81 96 ASP A CA 1
ATOM 796 C C . ASP A 1 96 ? 15.928 18.695 -11.507 1.00 96.81 96 ASP A C 1
ATOM 798 O O . ASP A 1 96 ? 16.069 17.709 -12.230 1.00 96.81 96 ASP A O 1
ATOM 802 N N . GLU A 1 97 ? 16.770 18.958 -10.501 1.00 96.31 97 GLU A N 1
ATOM 803 C CA . GLU A 1 97 ? 17.933 18.122 -10.174 1.00 96.31 97 GLU A CA 1
ATOM 804 C C . GLU A 1 97 ? 17.515 16.709 -9.750 1.00 96.31 97 GLU A C 1
ATOM 806 O O . GLU A 1 97 ? 18.052 15.723 -10.246 1.00 96.31 97 GLU A O 1
ATOM 811 N N . GLU A 1 98 ? 16.503 16.585 -8.889 1.00 94.75 98 GLU A N 1
ATOM 812 C CA . GLU A 1 98 ? 16.003 15.278 -8.446 1.00 94.75 98 GLU A CA 1
ATOM 813 C C . GLU A 1 98 ? 15.374 14.495 -9.604 1.00 94.75 98 GLU A C 1
ATOM 815 O O . GLU A 1 98 ? 15.492 13.270 -9.677 1.00 94.75 98 GLU A O 1
ATOM 820 N N . ILE A 1 99 ? 14.720 15.186 -10.540 1.00 95.75 99 ILE A N 1
ATOM 821 C CA . ILE A 1 99 ? 14.175 14.569 -11.754 1.00 95.75 99 ILE A CA 1
ATOM 822 C C . ILE A 1 99 ? 15.311 14.027 -12.631 1.00 95.75 99 ILE A C 1
ATOM 824 O O . ILE A 1 99 ? 15.220 12.894 -13.118 1.00 95.75 99 ILE A O 1
ATOM 828 N N . LEU A 1 100 ? 16.388 14.796 -12.812 1.00 96.06 100 LEU A N 1
ATOM 829 C CA . LEU A 1 100 ? 17.569 14.367 -13.565 1.00 96.06 100 LEU A CA 1
ATOM 830 C C . LEU A 1 100 ? 18.297 13.208 -12.875 1.00 96.06 100 LEU A C 1
ATOM 832 O O . LEU A 1 100 ? 18.684 12.239 -13.534 1.00 96.06 100 LEU A O 1
ATOM 836 N N . GLU A 1 101 ? 18.432 13.251 -11.553 1.00 95.88 101 GLU A N 1
ATOM 837 C CA . GLU A 1 101 ? 19.016 12.164 -10.772 1.00 95.88 101 GLU A CA 1
ATOM 838 C C . GLU A 1 101 ? 18.207 10.872 -10.949 1.00 95.88 101 GLU A C 1
ATOM 840 O O . GLU A 1 101 ? 18.761 9.823 -11.299 1.00 95.88 101 GLU A O 1
ATOM 845 N N . LEU A 1 102 ? 16.882 10.950 -10.796 1.00 95.38 102 LEU A N 1
ATOM 846 C CA . LEU A 1 102 ? 15.990 9.813 -11.008 1.00 95.38 102 LEU A CA 1
ATOM 847 C C . LEU A 1 102 ? 16.123 9.262 -12.428 1.00 95.38 102 LEU A C 1
ATOM 849 O O . LEU A 1 102 ? 16.240 8.047 -12.598 1.00 95.38 102 LEU A O 1
ATOM 853 N N . HIS A 1 103 ? 16.155 10.128 -13.441 1.00 93.12 103 HIS A N 1
ATOM 854 C CA . HIS A 1 103 ? 16.356 9.726 -14.831 1.00 93.12 103 HIS A CA 1
ATOM 855 C C . HIS A 1 103 ? 17.648 8.913 -15.013 1.00 93.12 103 HIS A C 1
ATOM 857 O O . HIS A 1 103 ? 17.620 7.815 -15.581 1.00 93.12 103 HIS A O 1
ATOM 863 N N . ASN A 1 104 ? 18.761 9.398 -14.463 1.00 93.56 104 ASN A N 1
ATOM 864 C CA . ASN A 1 104 ? 20.059 8.730 -14.544 1.00 93.56 104 ASN A CA 1
ATOM 865 C C . ASN A 1 104 ? 20.057 7.370 -13.829 1.00 93.56 104 ASN A C 1
ATOM 867 O O . ASN A 1 104 ? 20.577 6.380 -14.357 1.00 93.56 104 ASN A O 1
ATOM 871 N N . ILE A 1 105 ? 19.421 7.287 -12.657 1.00 94.38 105 ILE A N 1
ATOM 872 C CA . ILE A 1 105 ? 19.245 6.028 -11.922 1.00 94.38 105 ILE A CA 1
ATOM 873 C C . ILE A 1 105 ? 18.441 5.028 -12.761 1.00 94.38 105 ILE A C 1
ATOM 875 O O . ILE A 1 105 ? 18.852 3.871 -12.899 1.00 94.38 105 ILE A O 1
ATOM 879 N N . TYR A 1 106 ? 17.327 5.460 -13.359 1.00 93.06 106 TYR A N 1
ATOM 880 C CA . TYR A 1 106 ? 16.488 4.599 -14.193 1.00 93.06 106 TYR A CA 1
ATOM 881 C C . TYR A 1 106 ? 17.240 4.067 -15.410 1.00 93.06 106 TYR A C 1
ATOM 883 O O . TYR A 1 106 ? 17.201 2.858 -15.656 1.00 93.06 106 TYR A O 1
ATOM 891 N N . ILE A 1 107 ? 17.974 4.923 -16.128 1.00 91.75 107 ILE A N 1
ATOM 892 C CA . ILE A 1 107 ? 18.798 4.492 -17.264 1.00 91.75 107 ILE A CA 1
ATOM 893 C C . ILE A 1 107 ? 19.807 3.436 -16.814 1.00 91.75 107 ILE A C 1
ATOM 895 O O . ILE A 1 107 ? 19.872 2.361 -17.408 1.00 91.75 107 ILE A O 1
ATOM 899 N N . LYS A 1 108 ? 20.540 3.681 -15.724 1.00 91.81 108 LYS A N 1
ATOM 900 C CA . LYS A 1 108 ? 21.546 2.739 -15.213 1.00 91.81 108 LYS A CA 1
ATOM 901 C C . LYS A 1 108 ? 20.939 1.383 -14.847 1.00 91.81 108 LYS A C 1
ATOM 903 O O . LYS A 1 108 ? 21.532 0.342 -15.136 1.00 91.81 108 LYS A O 1
ATOM 908 N N . ILE A 1 109 ? 19.764 1.377 -14.216 1.00 92.56 109 ILE A N 1
ATOM 909 C CA . ILE A 1 109 ? 19.061 0.143 -13.848 1.00 92.56 109 ILE A CA 1
ATOM 910 C C . ILE A 1 109 ? 18.634 -0.630 -15.097 1.00 92.56 109 ILE A C 1
ATOM 912 O O . ILE A 1 109 ? 18.890 -1.833 -15.160 1.00 92.56 109 ILE A O 1
ATOM 916 N N . ILE A 1 110 ? 18.015 0.038 -16.074 1.00 90.81 110 ILE A N 1
ATOM 917 C CA . ILE A 1 110 ? 17.531 -0.599 -17.306 1.00 90.81 110 ILE A CA 1
ATOM 918 C C . ILE A 1 110 ? 18.708 -1.157 -18.108 1.00 90.81 110 ILE A C 1
ATOM 920 O O . ILE A 1 110 ? 18.691 -2.338 -18.445 1.00 90.81 110 ILE A O 1
ATOM 924 N N . THR A 1 111 ? 19.766 -0.371 -18.327 1.00 91.81 111 THR A N 1
ATOM 925 C CA . THR A 1 111 ? 20.985 -0.831 -19.012 1.00 91.81 111 THR A CA 1
ATOM 926 C C . THR A 1 111 ? 21.568 -2.065 -18.331 1.00 91.81 111 THR A C 1
ATOM 928 O O . THR A 1 111 ? 21.864 -3.059 -18.986 1.00 91.81 111 THR A O 1
ATOM 931 N N . ARG A 1 112 ? 21.655 -2.068 -16.995 1.00 89.38 112 ARG A N 1
ATOM 932 C CA . ARG A 1 112 ? 22.145 -3.235 -16.249 1.00 89.38 112 ARG A CA 1
ATOM 933 C C . ARG A 1 112 ? 21.256 -4.467 -16.443 1.00 89.38 112 ARG A C 1
ATOM 935 O O . ARG A 1 112 ? 21.783 -5.558 -16.620 1.00 89.38 112 ARG A O 1
ATOM 942 N N . GLN A 1 113 ? 19.932 -4.308 -16.422 1.00 89.94 113 GLN A N 1
ATOM 943 C CA . GLN A 1 113 ? 18.990 -5.416 -16.629 1.00 89.94 113 GLN A CA 1
ATOM 944 C C . GLN A 1 113 ? 19.011 -5.980 -18.054 1.00 89.94 113 GLN A C 1
ATOM 946 O O . GLN A 1 113 ? 18.754 -7.173 -18.231 1.00 89.94 113 GLN A O 1
ATOM 951 N N . ILE A 1 114 ? 19.269 -5.134 -19.053 1.00 90.81 114 ILE A N 1
ATOM 952 C CA . ILE A 1 114 ? 19.436 -5.549 -20.449 1.00 90.81 114 ILE A CA 1
ATOM 953 C C . ILE A 1 114 ? 20.747 -6.324 -20.589 1.00 90.81 114 ILE A C 1
ATOM 955 O O . ILE A 1 114 ? 20.724 -7.473 -21.020 1.00 90.81 114 ILE A O 1
ATOM 959 N N . ASN A 1 115 ? 21.849 -5.779 -20.066 1.00 89.31 115 ASN A N 1
ATOM 960 C CA . ASN A 1 115 ? 23.154 -6.442 -20.082 1.00 89.31 115 ASN A CA 1
ATOM 961 C C . ASN A 1 115 ? 23.132 -7.788 -19.343 1.00 89.31 115 ASN A C 1
ATOM 963 O O . ASN A 1 115 ? 23.771 -8.747 -19.766 1.00 89.31 115 ASN A O 1
ATOM 967 N N . ASP A 1 116 ? 22.398 -7.902 -18.233 1.00 87.81 116 ASP A N 1
ATOM 968 C CA . ASP A 1 116 ? 22.213 -9.178 -17.527 1.00 87.81 116 ASP A CA 1
ATOM 969 C C . ASP A 1 116 ? 21.551 -10.256 -18.412 1.00 87.81 116 ASP A C 1
ATOM 971 O O . ASP A 1 116 ? 21.782 -11.438 -18.189 1.00 87.81 116 ASP A O 1
ATOM 975 N N . ARG A 1 117 ? 20.802 -9.882 -19.455 1.00 89.88 117 ARG A N 1
ATOM 976 C CA . ARG A 1 117 ? 20.190 -10.806 -20.429 1.00 89.88 117 ARG A CA 1
ATOM 977 C C . ARG A 1 117 ? 20.989 -10.956 -21.729 1.00 89.88 117 ARG A C 1
ATOM 979 O O . ARG A 1 117 ? 20.489 -11.572 -22.675 1.00 89.88 117 ARG A O 1
ATOM 986 N N . GLN A 1 118 ? 22.206 -10.413 -21.772 1.00 91.19 118 GLN A N 1
ATOM 987 C CA . GLN A 1 118 ? 23.129 -10.492 -22.905 1.00 91.19 118 GLN A CA 1
ATOM 988 C C . GLN A 1 118 ? 24.566 -10.754 -22.435 1.00 91.19 118 GLN A C 1
ATOM 990 O O . GLN A 1 118 ? 25.514 -10.060 -22.801 1.00 91.19 118 GLN A O 1
ATOM 995 N N . VAL A 1 119 ? 24.722 -11.762 -21.575 1.00 87.50 119 VAL A N 1
ATOM 996 C CA . VAL A 1 119 ? 25.990 -12.102 -20.908 1.00 87.50 119 VAL A CA 1
ATOM 997 C C . VAL A 1 119 ? 27.129 -12.373 -21.887 1.00 87.50 119 VAL A C 1
ATOM 999 O O . VAL A 1 119 ? 28.269 -12.081 -21.551 1.00 87.50 119 VAL A O 1
ATOM 1002 N N . MET A 1 120 ? 26.855 -12.873 -23.093 1.00 85.69 120 MET A N 1
ATOM 1003 C CA . MET A 1 120 ? 27.910 -13.143 -24.079 1.00 85.69 120 MET A CA 1
ATOM 1004 C C . MET A 1 120 ? 28.718 -11.907 -24.495 1.00 85.69 120 MET A C 1
ATOM 1006 O O . MET A 1 120 ? 29.854 -12.059 -24.926 1.00 85.69 120 MET A O 1
ATOM 1010 N N . PHE A 1 121 ? 28.154 -10.701 -24.360 1.00 86.12 121 PHE A N 1
ATOM 1011 C CA . PHE A 1 121 ? 28.855 -9.445 -24.646 1.00 86.12 121 PHE A CA 1
ATOM 1012 C C . PHE A 1 121 ? 29.567 -8.868 -23.418 1.00 86.12 121 PHE A C 1
ATOM 1014 O O . PHE A 1 121 ? 30.226 -7.834 -23.504 1.00 86.12 121 PHE A O 1
ATOM 1021 N N . LYS A 1 122 ? 29.445 -9.515 -22.254 1.00 78.31 122 LYS A N 1
ATOM 1022 C CA . LYS A 1 122 ? 30.204 -9.140 -21.064 1.00 78.31 122 LYS A CA 1
ATOM 1023 C C . LYS A 1 122 ? 31.576 -9.802 -21.107 1.00 78.31 122 LYS A C 1
ATOM 1025 O O . LYS A 1 122 ? 31.688 -11.016 -21.263 1.00 78.31 122 LYS A O 1
ATOM 1030 N N . ASN A 1 123 ? 32.615 -9.013 -20.855 1.00 60.62 123 ASN A N 1
ATOM 1031 C CA . ASN A 1 123 ? 33.944 -9.533 -20.548 1.00 60.62 123 ASN A CA 1
ATOM 1032 C C . ASN A 1 123 ? 33.890 -10.212 -19.170 1.00 60.62 123 ASN A C 1
ATOM 1034 O O . ASN A 1 123 ? 34.021 -9.554 -18.143 1.00 60.62 123 ASN A O 1
ATOM 1038 N N . CYS A 1 124 ? 33.617 -11.516 -19.126 1.00 52.97 124 CYS A N 1
ATOM 1039 C CA . CYS A 1 124 ? 33.501 -12.260 -17.873 1.00 52.97 124 CYS A CA 1
ATOM 1040 C C . CYS A 1 124 ? 34.876 -12.697 -17.338 1.00 52.97 124 CYS A C 1
ATOM 1042 O O . CYS A 1 124 ? 35.280 -13.850 -17.463 1.00 52.97 124 CYS A O 1
ATOM 1044 N N . GLN A 1 125 ? 35.555 -11.793 -16.644 1.00 48.62 125 GLN A N 1
ATOM 1045 C CA . GLN A 1 125 ? 36.107 -12.121 -15.330 1.00 48.62 125 GLN A CA 1
ATOM 1046 C C . GLN A 1 125 ? 35.241 -11.352 -14.329 1.00 48.62 125 GLN A C 1
ATOM 1048 O O . GLN A 1 125 ? 34.859 -10.230 -14.616 1.00 48.62 125 GLN A O 1
ATOM 1053 N N . GLU A 1 126 ? 34.909 -11.946 -13.184 1.00 53.50 126 GLU A N 1
ATOM 1054 C CA . GLU A 1 126 ? 34.122 -11.308 -12.109 1.00 53.50 126 GLU A CA 1
ATOM 1055 C C . GLU A 1 126 ? 32.596 -11.300 -12.322 1.00 53.50 126 GLU A C 1
ATOM 1057 O O . GLU A 1 126 ? 31.984 -10.396 -12.878 1.00 53.50 126 GLU A O 1
ATOM 1062 N N . ASP A 1 127 ? 31.956 -12.387 -11.877 1.00 50.59 127 ASP A N 1
ATOM 1063 C CA . ASP A 1 127 ? 30.983 -12.326 -10.770 1.00 50.59 127 ASP A CA 1
ATOM 1064 C C . ASP A 1 127 ? 30.131 -13.600 -10.719 1.00 50.59 127 ASP A C 1
ATOM 1066 O O . ASP A 1 127 ? 28.899 -13.582 -10.782 1.00 50.59 127 ASP A O 1
ATOM 1070 N N . ALA A 1 128 ? 30.788 -14.737 -10.476 1.00 49.31 128 ALA A N 1
ATOM 1071 C CA . ALA A 1 128 ? 30.147 -16.017 -10.148 1.00 49.31 128 ALA A CA 1
ATOM 1072 C C . ALA A 1 128 ? 29.318 -15.991 -8.834 1.00 49.31 128 ALA A C 1
ATOM 1074 O O . ALA A 1 128 ? 28.912 -17.034 -8.327 1.00 49.31 128 ALA A O 1
ATOM 1075 N N . LYS A 1 129 ? 29.079 -14.807 -8.247 1.00 51.66 129 LYS A N 1
ATOM 1076 C CA . LYS A 1 129 ? 28.380 -14.595 -6.969 1.00 51.66 129 LYS A CA 1
ATOM 1077 C C . LYS A 1 129 ? 27.147 -13.692 -7.070 1.00 51.66 129 LYS A C 1
ATOM 1079 O O . LYS A 1 129 ? 26.498 -13.441 -6.053 1.00 51.66 129 LYS A O 1
ATOM 1084 N N . SER A 1 130 ? 26.780 -13.199 -8.256 1.00 57.88 130 SER A N 1
ATOM 1085 C CA . SER A 1 130 ? 25.558 -12.403 -8.380 1.00 57.88 130 SER A CA 1
ATOM 1086 C C . SER A 1 130 ? 24.326 -13.313 -8.369 1.00 57.88 130 SER A C 1
ATOM 1088 O O . SER A 1 130 ? 24.133 -14.100 -9.285 1.00 57.88 130 SER A O 1
ATOM 1090 N N . LYS A 1 131 ? 23.432 -13.163 -7.380 1.00 62.34 131 LYS A N 1
ATOM 1091 C CA . LYS A 1 131 ? 22.096 -13.814 -7.337 1.00 62.34 131 LYS A CA 1
ATOM 1092 C C . LYS A 1 131 ? 21.147 -13.365 -8.470 1.00 62.34 131 LYS A C 1
ATOM 1094 O O . LYS A 1 131 ? 19.940 -13.581 -8.395 1.00 62.34 131 LYS A O 1
ATOM 1099 N N . ARG A 1 132 ? 21.658 -12.653 -9.475 1.00 66.31 132 ARG A N 1
ATOM 1100 C CA . ARG A 1 132 ? 20.882 -12.102 -10.585 1.00 66.31 132 ARG A CA 1
ATOM 1101 C C . ARG A 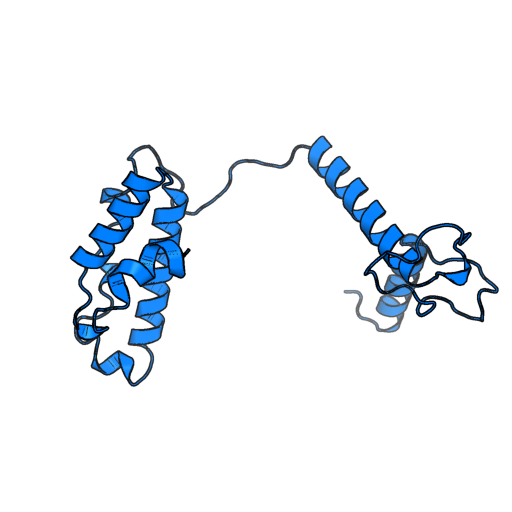1 132 ? 20.793 -13.137 -11.696 1.00 66.31 132 ARG A C 1
ATOM 1103 O O . ARG A 1 132 ? 21.744 -13.869 -11.944 1.00 66.31 132 ARG A O 1
ATOM 1110 N N . ASN A 1 133 ? 19.637 -13.193 -12.351 1.00 68.50 133 ASN A N 1
ATOM 1111 C CA . ASN A 1 133 ? 19.429 -14.085 -13.483 1.00 68.50 133 ASN A CA 1
ATOM 1112 C C . ASN A 1 133 ? 20.196 -13.539 -14.696 1.00 68.50 133 ASN A C 1
ATOM 1114 O O . ASN A 1 133 ? 19.726 -12.617 -15.360 1.00 68.50 133 ASN A O 1
ATOM 1118 N N . CYS A 1 134 ? 21.390 -14.083 -14.916 1.00 79.12 134 CYS A N 1
ATOM 1119 C CA . CYS A 1 134 ? 22.279 -13.733 -16.011 1.00 79.12 134 CYS A CA 1
ATOM 1120 C C . CYS A 1 134 ? 22.126 -14.771 -17.132 1.00 79.12 134 CYS A C 1
ATOM 1122 O O . CYS A 1 134 ? 22.423 -15.945 -16.920 1.00 79.12 134 CYS A O 1
ATOM 1124 N N . ASN A 1 135 ? 21.650 -14.371 -18.311 1.00 86.25 135 ASN A N 1
ATOM 1125 C CA . ASN A 1 135 ? 21.475 -15.269 -19.460 1.00 86.25 135 ASN A CA 1
ATOM 1126 C C . ASN A 1 135 ? 21.623 -14.520 -20.798 1.00 86.25 135 ASN A C 1
ATOM 1128 O O . ASN A 1 135 ? 22.018 -13.362 -20.803 1.00 86.25 135 ASN A O 1
ATOM 1132 N N . ASN A 1 136 ? 21.339 -15.183 -21.923 1.00 89.31 136 ASN A N 1
ATOM 1133 C CA . ASN A 1 136 ? 21.413 -14.609 -23.276 1.00 89.31 136 ASN A CA 1
ATOM 1134 C C . ASN A 1 136 ? 20.027 -14.459 -23.935 1.00 89.31 136 ASN A C 1
ATOM 1136 O O . ASN A 1 136 ? 19.914 -14.490 -25.154 1.00 89.31 136 ASN A O 1
ATOM 1140 N N . SER A 1 137 ? 18.951 -14.306 -23.151 1.00 90.06 137 SER A N 1
ATOM 1141 C CA . SER A 1 137 ? 17.578 -14.238 -23.695 1.00 90.06 137 SER A CA 1
ATOM 1142 C C . SER A 1 137 ? 17.320 -13.015 -24.585 1.00 90.06 137 SER A C 1
ATOM 1144 O O . SER A 1 137 ? 16.328 -12.991 -25.305 1.00 90.06 137 SER A O 1
ATOM 1146 N N . LEU A 1 138 ? 18.171 -11.987 -24.506 1.00 89.38 138 LEU A N 1
ATOM 1147 C CA . LEU A 1 138 ? 18.114 -10.784 -25.345 1.00 89.38 138 LEU A CA 1
ATOM 1148 C C . LEU A 1 138 ? 19.171 -10.781 -26.458 1.00 89.38 138 LEU A C 1
ATOM 1150 O O . LEU A 1 138 ? 19.365 -9.775 -27.132 1.00 89.38 138 LEU A O 1
ATOM 1154 N N . VAL A 1 139 ? 19.871 -11.896 -26.657 1.00 89.94 139 VAL A N 1
ATOM 1155 C CA . VAL A 1 139 ? 20.771 -12.077 -27.793 1.00 89.94 139 VAL A CA 1
ATOM 1156 C C . VAL A 1 139 ? 19.957 -12.603 -28.966 1.00 89.94 139 VAL A C 1
ATOM 1158 O O . VAL A 1 139 ? 19.323 -13.651 -28.871 1.00 89.94 139 VAL A O 1
ATOM 1161 N N . LEU A 1 140 ? 20.012 -11.892 -30.088 1.00 89.00 140 LEU A N 1
ATOM 1162 C CA . LEU A 1 140 ? 19.401 -12.314 -31.346 1.00 89.00 140 LEU A CA 1
ATOM 1163 C C . LEU A 1 140 ? 20.483 -12.652 -32.368 1.00 89.00 140 LEU A C 1
ATOM 1165 O O . LEU A 1 140 ? 21.583 -12.108 -32.293 1.00 89.00 140 LEU A O 1
ATOM 1169 N N . ALA A 1 141 ? 20.159 -13.542 -33.313 1.00 89.31 141 ALA A N 1
ATOM 1170 C CA . ALA A 1 141 ? 21.060 -13.959 -34.393 1.00 89.31 141 ALA A CA 1
ATOM 1171 C C . ALA A 1 141 ? 22.473 -14.323 -33.890 1.00 89.31 141 ALA A C 1
ATOM 1173 O O . ALA A 1 141 ? 23.469 -13.877 -34.442 1.00 89.31 141 ALA A O 1
ATOM 1174 N N . ASN A 1 142 ? 22.560 -15.053 -32.767 1.00 87.31 142 ASN A N 1
ATOM 1175 C CA . ASN A 1 142 ? 23.824 -15.426 -32.113 1.00 87.31 142 ASN A CA 1
ATOM 1176 C C . ASN A 1 142 ? 24.803 -14.257 -31.873 1.00 87.31 142 ASN A C 1
ATOM 1178 O O . ASN A 1 142 ? 26.007 -14.467 -31.761 1.00 87.31 142 ASN A O 1
ATOM 1182 N N . GLY A 1 143 ? 24.286 -13.033 -31.764 1.00 86.94 143 GLY A N 1
ATOM 1183 C CA . GLY A 1 143 ? 25.062 -11.835 -31.486 1.00 86.94 143 GLY A CA 1
ATOM 1184 C C . GLY A 1 143 ? 25.723 -11.172 -32.695 1.00 86.94 143 GLY A C 1
ATOM 1185 O O . GLY A 1 143 ? 26.567 -10.304 -32.494 1.00 86.94 143 GLY A O 1
ATOM 1186 N N . GLU A 1 144 ? 25.325 -11.512 -33.925 1.00 89.12 144 GLU A N 1
ATOM 1187 C CA . GLU A 1 144 ? 25.862 -10.916 -35.164 1.00 89.12 144 GLU A CA 1
ATOM 1188 C C . GLU A 1 144 ? 25.808 -9.379 -35.189 1.00 89.12 144 GLU A C 1
ATOM 1190 O O . GLU A 1 144 ? 26.722 -8.738 -35.699 1.00 89.12 144 GLU A O 1
ATOM 1195 N N . ASN A 1 145 ? 24.763 -8.785 -34.602 1.00 87.25 145 ASN A N 1
ATOM 1196 C CA . ASN A 1 145 ? 24.535 -7.334 -34.607 1.00 87.25 145 ASN A CA 1
ATOM 1197 C C . ASN A 1 145 ? 24.926 -6.633 -33.292 1.00 87.25 145 ASN A C 1
ATOM 1199 O O . ASN A 1 145 ? 24.550 -5.482 -33.086 1.00 87.25 145 ASN A O 1
ATOM 1203 N N . GLY A 1 146 ? 25.662 -7.310 -32.405 1.00 89.75 146 GLY A N 1
ATOM 1204 C CA . GLY A 1 146 ? 26.098 -6.741 -31.128 1.00 89.75 146 GLY A CA 1
ATOM 1205 C C . GLY A 1 146 ? 25.035 -6.737 -30.023 1.00 89.75 146 GLY A C 1
ATOM 1206 O O . GLY A 1 146 ? 24.001 -7.415 -30.105 1.00 89.75 146 GLY A O 1
ATOM 1207 N N . ASP A 1 147 ? 25.339 -6.019 -28.941 1.00 90.69 147 ASP A N 1
ATOM 1208 C CA . ASP A 1 147 ? 24.478 -5.888 -27.771 1.00 90.69 147 ASP A CA 1
ATOM 1209 C C . ASP A 1 147 ? 23.305 -4.934 -28.023 1.00 90.69 147 ASP A C 1
ATOM 1211 O O . ASP A 1 147 ? 23.331 -4.072 -28.896 1.00 90.69 147 ASP A O 1
ATOM 1215 N N . TRP A 1 148 ? 22.231 -5.118 -27.257 1.00 91.75 148 TRP A N 1
ATOM 1216 C CA . TRP A 1 148 ? 21.038 -4.294 -27.371 1.00 91.75 148 TRP A CA 1
ATOM 1217 C C . TRP A 1 148 ? 21.116 -3.210 -26.308 1.00 91.75 148 TRP A C 1
ATOM 1219 O O . TRP A 1 148 ? 21.347 -3.490 -25.134 1.00 91.75 148 TRP A O 1
ATOM 1229 N N . THR A 1 149 ? 20.845 -1.966 -26.683 1.00 91.06 149 THR A N 1
ATOM 1230 C CA . THR A 1 149 ? 20.758 -0.867 -25.721 1.00 91.06 149 THR A CA 1
ATOM 1231 C C . THR A 1 149 ? 19.298 -0.593 -25.329 1.00 91.06 149 THR A C 1
ATOM 1233 O O . THR A 1 149 ? 18.361 -0.970 -26.047 1.00 91.06 149 THR A O 1
ATOM 1236 N N . PRO A 1 150 ? 19.040 0.134 -24.219 1.00 91.50 150 PRO A N 1
ATOM 1237 C CA . PRO A 1 150 ? 17.693 0.629 -23.919 1.00 91.50 150 PRO A CA 1
ATOM 1238 C C . PRO A 1 150 ? 17.068 1.427 -25.075 1.00 91.50 150 PRO A C 1
ATOM 1240 O O . PRO A 1 150 ? 15.845 1.453 -25.232 1.00 91.50 150 PRO A O 1
ATOM 1243 N N . HIS A 1 151 ? 17.899 2.092 -25.883 1.00 91.62 151 HIS A N 1
ATOM 1244 C CA . HIS A 1 151 ? 17.453 2.842 -27.049 1.00 91.62 151 HIS A CA 1
ATOM 1245 C C . HIS A 1 151 ? 16.876 1.916 -28.129 1.00 91.62 151 HIS A C 1
ATOM 1247 O O . HIS A 1 151 ? 15.785 2.187 -28.639 1.00 91.62 151 HIS A O 1
ATOM 1253 N N . ASP A 1 152 ? 17.552 0.806 -28.422 1.00 92.38 152 ASP A N 1
ATOM 1254 C CA . ASP A 1 152 ? 17.156 -0.142 -29.472 1.00 92.38 152 ASP A CA 1
ATOM 1255 C C . ASP A 1 152 ? 15.846 -0.849 -29.131 1.00 92.38 152 ASP A C 1
ATOM 1257 O O . ASP A 1 152 ? 14.952 -0.964 -29.977 1.00 92.38 152 ASP A O 1
ATOM 1261 N N . LEU A 1 153 ? 15.672 -1.230 -27.861 1.00 91.06 153 LEU A N 1
ATOM 1262 C CA . LEU A 1 153 ? 14.413 -1.800 -27.375 1.00 91.06 153 LEU A CA 1
ATOM 1263 C C . LEU A 1 153 ? 13.261 -0.805 -27.473 1.00 91.06 153 LEU A C 1
ATOM 1265 O O . LEU A 1 153 ? 12.166 -1.174 -27.899 1.00 91.06 153 LEU A O 1
ATOM 1269 N N . ARG A 1 154 ? 13.499 0.468 -27.133 1.00 91.88 154 ARG A N 1
ATOM 1270 C CA . ARG A 1 154 ? 12.475 1.511 -27.256 1.00 91.88 154 ARG A CA 1
ATOM 1271 C C . ARG A 1 154 ? 12.058 1.713 -28.711 1.00 91.88 154 ARG A C 1
ATOM 1273 O O . ARG A 1 154 ? 10.863 1.789 -28.986 1.00 91.88 154 ARG A O 1
ATOM 1280 N N . ARG A 1 155 ? 13.016 1.791 -29.639 1.00 93.88 155 ARG A N 1
ATOM 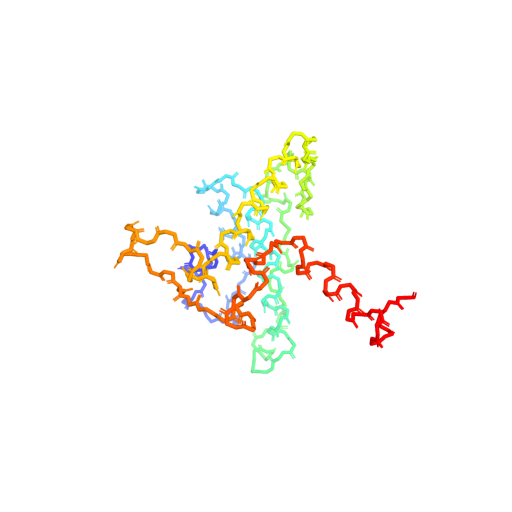1281 C CA . ARG A 1 155 ? 12.728 1.934 -31.075 1.00 93.88 155 ARG A CA 1
ATOM 1282 C C . ARG A 1 155 ? 11.962 0.737 -31.615 1.00 93.88 155 ARG A C 1
ATOM 1284 O O . ARG A 1 155 ? 10.944 0.922 -32.268 1.00 93.88 155 ARG A O 1
ATOM 1291 N N . THR A 1 156 ? 12.410 -0.470 -31.289 1.00 91.81 156 THR A N 1
ATOM 1292 C CA . THR A 1 156 ? 11.769 -1.711 -31.741 1.00 91.81 156 THR A CA 1
ATOM 1293 C C . THR A 1 156 ? 10.350 -1.833 -31.197 1.00 91.81 156 THR A C 1
ATOM 1295 O O . THR A 1 156 ? 9.427 -2.132 -31.951 1.00 91.81 156 THR A O 1
ATOM 1298 N N . GLY A 1 157 ? 10.144 -1.518 -29.914 1.00 90.81 157 GLY A N 1
ATOM 1299 C CA . GLY A 1 157 ? 8.815 -1.463 -29.310 1.00 90.81 157 GLY A CA 1
ATOM 1300 C C . GLY A 1 157 ? 7.906 -0.432 -29.982 1.00 90.81 157 GLY A C 1
ATOM 1301 O O . GLY A 1 157 ? 6.751 -0.739 -30.264 1.00 90.81 157 GLY A O 1
ATOM 1302 N N . ALA A 1 158 ? 8.419 0.763 -30.294 1.00 91.62 158 ALA A N 1
ATOM 1303 C CA . ALA A 1 158 ? 7.663 1.792 -31.010 1.00 91.62 158 ALA A CA 1
ATOM 1304 C C . ALA A 1 158 ? 7.238 1.328 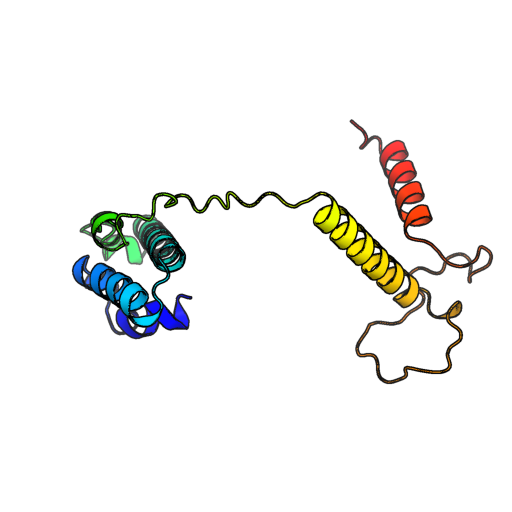-32.412 1.00 91.62 158 ALA A C 1
ATOM 1306 O O . ALA A 1 158 ? 6.058 1.420 -32.747 1.00 91.62 158 ALA A O 1
ATOM 1307 N N . THR A 1 159 ? 8.161 0.761 -33.194 1.00 93.44 159 THR A N 1
ATOM 1308 C CA . THR A 1 159 ? 7.862 0.205 -34.523 1.00 93.44 159 THR A CA 1
ATOM 1309 C C . THR A 1 159 ? 6.837 -0.927 -34.441 1.00 93.44 159 THR A C 1
ATOM 1311 O O . THR A 1 159 ? 5.904 -0.982 -35.239 1.00 93.44 159 THR A O 1
ATOM 1314 N N . LEU A 1 160 ? 6.960 -1.820 -33.451 1.00 92.38 160 LEU A N 1
ATOM 1315 C CA . LEU A 1 160 ? 5.998 -2.903 -33.246 1.00 92.38 160 LEU A CA 1
ATOM 1316 C C . LEU A 1 160 ? 4.602 -2.354 -32.925 1.00 92.38 160 LEU A C 1
ATOM 1318 O O . LEU A 1 160 ? 3.623 -2.788 -33.522 1.00 92.38 160 LEU A O 1
ATOM 1322 N N . MET A 1 161 ? 4.503 -1.373 -32.026 1.00 93.12 161 MET A N 1
ATOM 1323 C CA . MET A 1 161 ? 3.228 -0.738 -31.679 1.00 93.12 161 MET A CA 1
ATOM 1324 C C . MET A 1 161 ? 2.580 -0.025 -32.873 1.00 93.12 161 MET A C 1
ATOM 1326 O O . MET A 1 161 ? 1.361 -0.108 -33.031 1.00 93.12 161 MET A O 1
ATOM 1330 N N . GLN A 1 162 ? 3.374 0.621 -33.734 1.00 92.50 162 GLN A N 1
ATOM 1331 C CA . GLN A 1 162 ? 2.894 1.212 -34.990 1.00 92.50 162 GLN A CA 1
ATOM 1332 C C . GLN A 1 162 ? 2.338 0.143 -35.936 1.00 92.50 162 GLN A C 1
ATOM 1334 O O . GLN A 1 162 ? 1.217 0.274 -36.425 1.00 92.50 162 GLN A O 1
ATOM 1339 N N . ASN A 1 163 ? 3.076 -0.951 -36.138 1.00 93.12 163 ASN A N 1
ATOM 1340 C CA . ASN A 1 163 ? 2.640 -2.062 -36.988 1.00 93.12 163 ASN A CA 1
ATOM 1341 C C . ASN A 1 163 ? 1.358 -2.727 -36.466 1.00 93.12 163 ASN A C 1
ATOM 1343 O O . ASN A 1 163 ? 0.507 -3.139 -37.252 1.00 93.12 163 ASN A O 1
ATOM 1347 N N . LEU A 1 164 ? 1.196 -2.790 -35.143 1.00 93.62 164 LEU A N 1
ATOM 1348 C CA . LEU A 1 164 ? -0.004 -3.309 -34.485 1.00 93.62 164 LEU A CA 1
ATOM 1349 C C . LEU A 1 164 ? -1.157 -2.294 -34.416 1.00 93.62 164 LEU A C 1
ATOM 1351 O O . LEU A 1 164 ? -2.204 -2.619 -33.861 1.00 93.62 164 LEU A O 1
ATOM 1355 N N . LYS A 1 165 ? -0.995 -1.083 -34.971 1.00 89.81 165 LYS A N 1
ATOM 1356 C CA . LYS A 1 165 ? -1.989 0.006 -34.930 1.00 89.81 165 LYS A CA 1
ATOM 1357 C C . LYS A 1 165 ? -2.453 0.349 -33.505 1.00 89.81 165 LYS A C 1
ATOM 1359 O O . LYS A 1 165 ? -3.598 0.735 -33.295 1.00 89.81 165 LYS A O 1
ATOM 1364 N N . LEU A 1 166 ? -1.563 0.192 -32.522 1.00 79.44 166 LEU A N 1
ATOM 1365 C CA . LEU A 1 166 ? -1.811 0.536 -31.114 1.00 79.44 166 LEU A CA 1
ATOM 1366 C C . LEU A 1 166 ? -1.481 2.002 -30.804 1.00 79.44 166 LEU A C 1
ATOM 1368 O O . LEU A 1 166 ? -1.739 2.486 -29.703 1.00 79.44 166 LEU A O 1
ATOM 1372 N N . THR A 1 167 ? -0.888 2.710 -31.761 1.00 69.25 167 THR A N 1
ATOM 1373 C CA . THR A 1 167 ? -0.689 4.154 -31.688 1.00 69.25 167 THR A CA 1
ATOM 1374 C C . THR A 1 167 ? -2.013 4.868 -31.943 1.00 69.25 167 THR A C 1
ATOM 1376 O O . THR A 1 167 ? -2.693 4.555 -32.918 1.00 69.25 167 THR A O 1
ATOM 1379 N N . ARG A 1 168 ? -2.354 5.781 -31.029 1.00 59.12 168 ARG A N 1
ATOM 1380 C CA . ARG A 1 168 ? -3.577 6.593 -31.014 1.00 59.12 168 ARG A CA 1
ATOM 1381 C C . ARG A 1 168 ? -3.837 7.328 -32.327 1.00 59.12 168 ARG A C 1
ATOM 1383 O O . ARG A 1 168 ? -2.848 7.818 -32.913 1.00 59.12 168 ARG A O 1
#

Radius of gyration: 26.56 Å; chains: 1; bounding box: 62×38×59 Å

pLDDT: mean 85.51, std 10.85, range [48.62, 96.81]